Protein AF-A0A6L6CPE2-F1 (afdb_monomer_lite)

Radius of gyration: 11.3 Å; chains: 1; bounding box: 26×19×30 Å

Sequence (68 aa):
MPSFWSDQYDMHILAFGMTYLADRSELVAGELSGECVLEYFRDDKLVGVCGIGMRPTIQSYRTKFSLA

pLDDT: mean 93.17, std 9.31, range [48.19, 98.38]

Secondary structure (DSSP, 8-state):
--EEEEEETTEEEEEEE-GGG-SEEEEEEE-TTSSEEEEEEETTEEEEEEEES-HHHHHGGGTTGGG-

Foldseek 3Di:
DDKDWDDDPPKTKIKDFDLVQAPDKDWPDDDPVAWTKIFGDDPPDGGMIMTIPPVVVRVVCVVVVVVD

Structure (mmCIF, N/CA/C/O backbone):
data_AF-A0A6L6CPE2-F1
#
_entry.id   AF-A0A6L6CPE2-F1
#
loop_
_atom_site.group_PDB
_atom_site.id
_atom_site.type_symbol
_atom_site.label_atom_id
_atom_site.label_alt_id
_atom_site.label_comp_id
_atom_site.label_asym_id
_atom_site.label_entity_id
_atom_site.label_seq_id
_atom_site.pdbx_PDB_ins_code
_atom_site.Cartn_x
_atom_site.Cartn_y
_atom_site.Cartn_z
_atom_site.occupancy
_atom_site.B_iso_or_equiv
_atom_site.auth_seq_id
_atom_site.auth_comp_id
_atom_site.auth_asym_id
_atom_site.auth_atom_id
_atom_site.pdbx_PDB_model_num
ATOM 1 N N . MET A 1 1 ? 6.625 -0.551 13.939 1.00 82.50 1 MET A N 1
ATOM 2 C CA . MET A 1 1 ? 5.881 -0.943 12.726 1.00 82.50 1 MET A CA 1
ATOM 3 C C . MET A 1 1 ? 6.663 -2.014 11.971 1.00 82.50 1 MET A C 1
ATOM 5 O O . MET A 1 1 ? 7.812 -1.743 11.634 1.00 82.50 1 MET A O 1
ATOM 9 N N . PRO A 1 2 ? 6.082 -3.200 11.725 1.00 92.31 2 PRO A N 1
ATOM 10 C CA . PRO A 1 2 ? 6.685 -4.234 10.885 1.00 92.31 2 PRO A CA 1
ATOM 11 C C . PRO A 1 2 ? 6.896 -3.752 9.448 1.00 92.31 2 PRO A C 1
ATOM 13 O O . PRO A 1 2 ? 6.138 -2.924 8.940 1.00 92.31 2 PRO A O 1
ATOM 16 N N . SER A 1 3 ? 7.936 -4.264 8.800 1.00 94.62 3 SER A N 1
ATOM 17 C CA . SER A 1 3 ? 8.255 -3.946 7.411 1.00 94.62 3 SER A CA 1
ATOM 18 C C . SER A 1 3 ? 8.695 -5.195 6.672 1.00 94.62 3 SER A C 1
ATOM 20 O O . SER A 1 3 ? 9.388 -6.036 7.243 1.00 94.62 3 SER A O 1
ATOM 22 N N . PHE A 1 4 ? 8.354 -5.259 5.394 1.00 94.88 4 PHE A N 1
ATOM 23 C CA . PHE A 1 4 ? 8.767 -6.308 4.476 1.00 94.88 4 PHE A CA 1
ATOM 24 C C . PHE A 1 4 ? 9.342 -5.675 3.213 1.00 94.88 4 PHE A C 1
ATOM 26 O O . PHE A 1 4 ? 8.883 -4.621 2.776 1.00 94.88 4 PHE A O 1
ATOM 33 N N . TRP A 1 5 ? 10.342 -6.316 2.624 1.00 97.12 5 TRP A N 1
ATOM 34 C CA . TRP A 1 5 ? 10.834 -5.959 1.304 1.00 97.12 5 TRP A CA 1
ATOM 35 C C . TRP A 1 5 ? 11.188 -7.224 0.535 1.00 97.12 5 TRP A C 1
ATOM 37 O O . TRP A 1 5 ? 11.518 -8.255 1.125 1.00 97.12 5 TRP A O 1
ATOM 47 N N . SER A 1 6 ? 11.106 -7.135 -0.784 1.00 97.44 6 SER A N 1
ATOM 48 C CA . SER A 1 6 ? 11.528 -8.193 -1.688 1.00 97.44 6 SER A CA 1
ATOM 49 C C . SER A 1 6 ? 11.899 -7.572 -3.021 1.00 97.44 6 SER A C 1
ATOM 51 O O . SER A 1 6 ? 11.176 -6.722 -3.532 1.00 97.44 6 SER A O 1
ATOM 53 N N . ASP A 1 7 ? 13.022 -8.003 -3.576 1.00 97.44 7 ASP A N 1
ATOM 54 C CA . ASP A 1 7 ? 13.356 -7.737 -4.967 1.00 97.44 7 ASP A CA 1
ATOM 55 C C . ASP A 1 7 ? 13.115 -9.029 -5.755 1.00 97.44 7 ASP A C 1
ATOM 57 O O . ASP A 1 7 ? 13.622 -10.093 -5.385 1.00 97.44 7 ASP A O 1
ATOM 61 N N . GLN A 1 8 ? 12.286 -8.953 -6.796 1.00 95.56 8 GLN A N 1
ATOM 62 C CA . GLN A 1 8 ? 11.915 -10.088 -7.645 1.00 95.56 8 GLN A CA 1
ATOM 63 C C . GLN A 1 8 ? 11.996 -9.663 -9.103 1.00 95.56 8 GLN A C 1
ATOM 65 O O . GLN A 1 8 ? 11.181 -8.862 -9.554 1.00 95.56 8 GLN A O 1
ATOM 70 N N . TYR A 1 9 ? 12.955 -10.213 -9.850 1.00 94.94 9 TYR A N 1
ATOM 71 C CA . TYR A 1 9 ? 13.279 -9.712 -11.190 1.00 94.94 9 TYR A CA 1
ATOM 72 C C . TYR A 1 9 ? 13.506 -8.187 -11.144 1.00 94.94 9 TYR A C 1
ATOM 74 O O . TYR A 1 9 ? 14.226 -7.710 -10.266 1.00 94.94 9 TYR A O 1
ATOM 82 N N . ASP A 1 10 ? 12.856 -7.434 -12.031 1.00 92.88 10 ASP A N 1
ATOM 83 C CA . ASP A 1 10 ? 12.920 -5.970 -12.084 1.00 92.88 10 ASP A CA 1
ATOM 84 C C . ASP A 1 10 ? 11.946 -5.285 -11.101 1.00 92.88 10 ASP A C 1
ATOM 86 O O . ASP A 1 10 ? 11.834 -4.060 -11.075 1.00 92.88 10 ASP A O 1
ATOM 90 N N . MET A 1 11 ? 11.218 -6.053 -10.279 1.00 94.25 11 MET A N 1
ATOM 91 C CA . MET A 1 11 ? 10.267 -5.512 -9.310 1.00 94.25 11 MET A CA 1
ATOM 92 C C . MET A 1 11 ? 10.920 -5.254 -7.958 1.00 94.25 11 MET A C 1
ATOM 94 O O . MET A 1 11 ? 11.508 -6.141 -7.336 1.00 94.25 11 MET A O 1
ATOM 98 N N . HIS A 1 12 ? 10.701 -4.042 -7.458 1.00 96.56 12 HIS A N 1
ATOM 99 C CA . HIS A 1 12 ? 11.123 -3.599 -6.137 1.00 96.56 12 HIS A CA 1
ATOM 100 C C . HIS A 1 12 ? 9.917 -3.464 -5.212 1.00 96.56 12 HIS A C 1
ATOM 102 O O . HIS A 1 12 ? 9.157 -2.501 -5.330 1.00 96.56 12 HIS A O 1
ATOM 108 N N . ILE A 1 13 ? 9.753 -4.402 -4.282 1.00 97.50 13 ILE A N 1
ATOM 109 C CA . ILE A 1 13 ? 8.599 -4.473 -3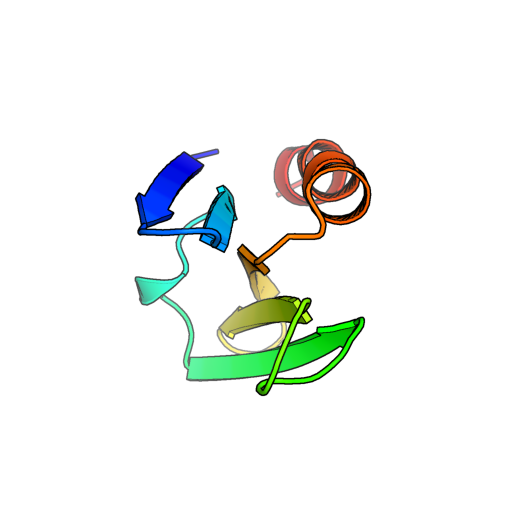.383 1.00 97.50 13 ILE A CA 1
ATOM 110 C C . ILE A 1 13 ? 8.999 -3.957 -2.001 1.00 97.50 13 ILE A C 1
ATOM 112 O O . ILE A 1 13 ? 9.973 -4.422 -1.404 1.00 97.50 13 ILE A O 1
ATOM 116 N N . LEU A 1 14 ? 8.228 -3.011 -1.470 1.00 97.25 14 LEU A N 1
ATOM 117 C CA . LEU A 1 14 ? 8.374 -2.497 -0.111 1.00 97.25 14 LEU A CA 1
ATOM 118 C C . LEU A 1 14 ? 7.000 -2.387 0.541 1.00 97.25 14 LEU A C 1
ATOM 120 O O . LEU A 1 14 ? 6.096 -1.763 -0.009 1.00 97.25 14 LEU A O 1
ATOM 124 N N . ALA A 1 15 ? 6.864 -2.949 1.737 1.00 96.88 15 ALA A N 1
ATOM 125 C CA . ALA A 1 15 ? 5.635 -2.910 2.505 1.00 96.88 15 ALA A CA 1
ATOM 126 C C . ALA A 1 15 ? 5.873 -2.516 3.964 1.00 96.88 15 ALA A C 1
ATOM 128 O O . ALA A 1 15 ? 6.912 -2.813 4.566 1.00 96.88 15 ALA A O 1
ATOM 129 N N . PHE A 1 16 ? 4.862 -1.878 4.540 1.00 96.44 16 PHE A N 1
ATOM 130 C CA . PHE A 1 16 ? 4.814 -1.467 5.933 1.00 96.44 16 PHE A CA 1
ATOM 131 C C . PHE A 1 16 ? 3.492 -1.889 6.577 1.00 96.44 16 PHE A C 1
ATOM 133 O O . PHE A 1 16 ? 2.458 -1.933 5.914 1.00 96.44 16 PHE A O 1
ATOM 140 N N . GLY A 1 17 ? 3.527 -2.167 7.880 1.00 94.88 17 GLY A N 1
ATOM 141 C CA . GLY A 1 17 ? 2.351 -2.568 8.651 1.00 94.88 17 GLY A CA 1
ATOM 142 C C . GLY A 1 17 ? 2.063 -4.071 8.584 1.00 94.88 17 GLY A C 1
ATOM 143 O O . GLY A 1 17 ? 2.961 -4.884 8.382 1.00 94.88 17 GLY A O 1
ATOM 144 N N . MET A 1 18 ? 0.805 -4.434 8.817 1.00 94.75 18 MET A N 1
ATOM 145 C CA . MET A 1 18 ? 0.306 -5.800 8.989 1.00 94.75 18 MET A CA 1
ATOM 146 C C . MET A 1 18 ? -0.736 -6.109 7.910 1.00 94.75 18 MET A C 1
ATOM 148 O O . MET A 1 18 ? -1.925 -6.238 8.196 1.00 94.75 18 MET A O 1
ATOM 152 N N . THR A 1 19 ? -0.296 -6.215 6.653 1.00 94.88 19 THR A N 1
ATOM 153 C CA . THR A 1 1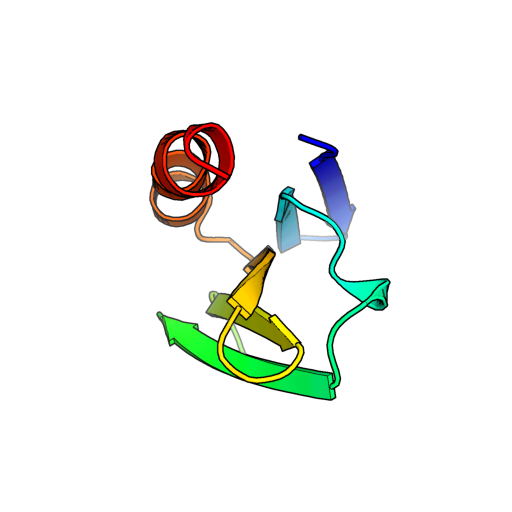9 ? -1.181 -6.397 5.483 1.00 94.88 19 THR A CA 1
ATOM 154 C C . THR A 1 19 ? -2.095 -7.621 5.590 1.00 94.88 19 THR A C 1
ATOM 156 O O . THR A 1 19 ? -3.211 -7.587 5.087 1.00 94.88 19 THR A O 1
ATOM 159 N N . TYR A 1 20 ? -1.678 -8.674 6.303 1.00 95.44 20 TYR A N 1
ATOM 160 C CA . TYR A 1 20 ? -2.486 -9.884 6.513 1.00 95.44 20 TYR A CA 1
ATOM 161 C C . TYR A 1 20 ? -3.752 -9.662 7.361 1.00 95.44 20 TYR A C 1
ATOM 163 O O . TYR A 1 20 ? -4.606 -10.542 7.410 1.00 95.44 20 TYR A O 1
ATOM 171 N N . LEU A 1 21 ? -3.867 -8.529 8.068 1.00 96.44 21 LEU A N 1
ATOM 172 C CA . LEU A 1 21 ? -5.057 -8.194 8.856 1.00 96.44 21 LEU A CA 1
ATOM 173 C C . LEU A 1 21 ? -6.200 -7.631 8.009 1.00 96.44 21 LEU A C 1
ATOM 175 O O . LEU A 1 21 ? -7.295 -7.467 8.542 1.00 96.44 21 LEU A O 1
ATOM 179 N N . ALA A 1 22 ? -5.929 -7.266 6.759 1.00 97.75 22 ALA A N 1
ATOM 180 C CA . ALA A 1 22 ? -6.854 -6.505 5.943 1.00 97.75 22 ALA A CA 1
ATOM 181 C C . ALA A 1 22 ? -8.028 -7.336 5.416 1.00 97.75 22 ALA A C 1
ATOM 183 O O . ALA A 1 22 ? -7.860 -8.490 5.023 1.00 97.75 22 ALA A O 1
ATOM 184 N N . ASP A 1 23 ? -9.199 -6.707 5.370 1.00 98.38 23 ASP A N 1
ATOM 185 C CA . ASP A 1 23 ? -10.407 -7.194 4.695 1.00 98.38 23 ASP A CA 1
ATOM 186 C C . ASP A 1 23 ? -10.647 -6.480 3.351 1.00 98.38 23 ASP A C 1
ATOM 188 O O . ASP A 1 23 ? -11.384 -6.990 2.504 1.00 98.38 23 ASP A O 1
ATOM 192 N N . ARG A 1 24 ? -9.981 -5.339 3.125 1.00 98.25 24 ARG A N 1
ATOM 193 C CA . ARG A 1 24 ? -10.048 -4.544 1.897 1.00 98.25 24 ARG A CA 1
ATOM 194 C C . ARG A 1 24 ? -8.666 -4.039 1.492 1.00 98.25 24 ARG A C 1
ATOM 196 O O . ARG A 1 24 ? -7.845 -3.673 2.330 1.00 98.25 24 ARG A O 1
ATOM 203 N N . SER A 1 25 ? -8.423 -3.975 0.187 1.00 98.00 25 SER A N 1
ATOM 204 C CA . SER A 1 25 ? -7.243 -3.328 -0.392 1.00 98.00 25 SER A CA 1
ATOM 205 C C . SER A 1 25 ? -7.652 -2.318 -1.453 1.00 98.00 25 SER A C 1
ATOM 207 O O . SER A 1 25 ? -8.555 -2.594 -2.243 1.00 98.00 25 SER A O 1
ATOM 209 N N . GLU A 1 26 ? -6.957 -1.189 -1.510 1.00 98.19 26 GLU A N 1
ATOM 210 C CA . GLU A 1 26 ? -7.233 -0.102 -2.447 1.00 98.19 26 GLU A CA 1
ATOM 211 C C . GLU A 1 26 ? -5.966 0.270 -3.212 1.00 98.19 26 GLU A C 1
ATOM 213 O O . GLU A 1 26 ? -4.917 0.504 -2.614 1.00 98.19 26 GLU A O 1
ATOM 218 N N . LEU A 1 27 ? -6.063 0.337 -4.540 1.00 98.25 27 LEU A N 1
ATOM 219 C CA . LEU A 1 27 ? -5.015 0.896 -5.389 1.00 98.25 27 LEU A CA 1
ATOM 220 C C . LEU A 1 27 ? -5.071 2.424 -5.283 1.00 98.25 27 LEU A C 1
ATOM 222 O O . LEU A 1 27 ? -6.027 3.038 -5.750 1.00 98.25 27 LEU A O 1
ATOM 226 N N . VAL A 1 28 ? -4.049 3.033 -4.684 1.00 97.44 28 VAL A N 1
ATOM 227 C CA . VAL A 1 28 ? -4.023 4.483 -4.407 1.00 97.44 28 VAL A CA 1
ATOM 228 C C . VAL A 1 28 ? -3.029 5.252 -5.276 1.00 97.44 28 VAL A C 1
ATOM 230 O O . VAL A 1 28 ? -3.083 6.478 -5.341 1.00 97.44 28 VAL A O 1
ATOM 233 N N . ALA A 1 29 ? -2.119 4.549 -5.952 1.00 97.62 29 ALA A N 1
ATOM 234 C CA . ALA A 1 29 ? -1.221 5.131 -6.941 1.00 97.62 29 ALA A CA 1
ATOM 235 C C . ALA A 1 29 ? -0.829 4.092 -7.996 1.00 97.62 29 ALA A C 1
ATOM 237 O O . ALA A 1 29 ? -0.616 2.926 -7.659 1.00 97.62 29 ALA A O 1
ATOM 238 N N . GLY A 1 30 ? -0.677 4.541 -9.243 1.00 97.00 30 GLY A N 1
ATOM 239 C CA . GLY A 1 30 ? -0.206 3.714 -10.354 1.00 97.00 30 GLY A CA 1
ATOM 240 C C . GLY A 1 30 ? -1.249 2.727 -10.885 1.00 97.00 30 GLY A C 1
ATOM 241 O O . GLY A 1 30 ? -2.447 3.011 -10.857 1.00 97.00 30 GLY A O 1
ATOM 242 N N . GLU A 1 31 ? -0.785 1.580 -11.382 1.00 97.19 31 GLU A N 1
ATOM 243 C CA . GLU A 1 31 ? -1.608 0.536 -12.009 1.00 97.19 31 GLU A CA 1
ATOM 244 C C . GLU A 1 31 ? -1.074 -0.876 -11.721 1.00 97.19 31 GLU A C 1
ATOM 246 O O . GLU A 1 31 ? 0.126 -1.077 -11.564 1.00 97.19 31 GLU A O 1
ATOM 251 N N . LEU A 1 32 ? -1.955 -1.883 -11.682 1.00 94.38 32 LEU A N 1
ATOM 252 C CA . LEU A 1 32 ? -1.575 -3.260 -11.317 1.00 94.38 32 LEU A CA 1
ATOM 253 C C . LEU A 1 32 ? -0.639 -3.945 -12.328 1.00 94.38 32 LEU A C 1
ATOM 255 O O . LEU A 1 32 ? 0.008 -4.930 -11.984 1.00 94.38 32 LEU A O 1
ATOM 259 N N . SER A 1 33 ? -0.586 -3.455 -13.568 1.00 94.81 33 SER A N 1
ATOM 260 C CA . SER A 1 33 ? 0.314 -3.941 -14.621 1.00 94.81 33 SER A CA 1
ATOM 261 C C . SER A 1 33 ? 1.740 -3.397 -14.520 1.00 94.81 33 SER A C 1
ATOM 263 O O . SER A 1 33 ? 2.590 -3.811 -15.307 1.00 94.81 33 SER A O 1
ATOM 265 N N . GLY A 1 34 ? 2.018 -2.490 -13.583 1.00 94.56 34 GLY A N 1
ATOM 266 C CA . GLY A 1 34 ? 3.311 -1.828 -13.473 1.00 94.56 34 GLY A CA 1
ATOM 267 C C . GLY A 1 34 ? 3.622 -1.378 -12.053 1.00 94.56 34 GLY A C 1
ATOM 268 O O . GLY A 1 34 ? 3.478 -2.130 -11.089 1.00 94.56 34 GLY A O 1
ATOM 269 N N . GLU A 1 35 ? 4.102 -0.144 -11.930 1.00 97.31 35 GLU A N 1
ATOM 270 C CA . GLU A 1 35 ? 4.372 0.451 -10.628 1.00 97.31 35 GLU A CA 1
ATOM 271 C C . GLU A 1 35 ? 3.063 0.830 -9.939 1.00 97.31 35 GLU A C 1
ATOM 273 O O . GLU A 1 35 ? 2.189 1.463 -10.538 1.00 97.31 35 GLU A O 1
ATOM 278 N N . CYS A 1 36 ? 2.930 0.460 -8.667 1.00 97.81 36 CYS A N 1
ATOM 279 C CA . CYS A 1 36 ? 1.714 0.726 -7.917 1.00 97.81 36 CYS A CA 1
ATOM 280 C C . CYS A 1 36 ? 1.935 0.855 -6.413 1.00 97.81 36 CYS A C 1
ATOM 282 O O . CYS A 1 36 ? 2.939 0.396 -5.862 1.00 97.81 36 CYS A O 1
ATOM 284 N N . VAL A 1 37 ? 0.932 1.416 -5.736 1.00 98.06 37 VAL A N 1
ATOM 285 C CA . VAL A 1 37 ? 0.782 1.383 -4.279 1.00 98.06 37 VAL A CA 1
ATOM 286 C C . VAL A 1 37 ? -0.610 0.882 -3.925 1.00 98.06 37 VAL A C 1
ATOM 288 O O . VAL A 1 37 ? -1.606 1.454 -4.370 1.00 98.06 37 VAL A O 1
ATOM 291 N N . LEU A 1 38 ? -0.665 -0.151 -3.085 1.00 98.12 38 LEU A N 1
ATOM 292 C CA . LEU A 1 38 ? -1.886 -0.610 -2.441 1.00 98.12 38 LEU A CA 1
ATOM 293 C C . LEU A 1 38 ? -1.882 -0.251 -0.958 1.00 98.12 38 LEU A C 1
ATOM 295 O O . LEU A 1 38 ? -0.942 -0.580 -0.230 1.00 98.12 38 LEU A O 1
ATOM 299 N N . GLU A 1 39 ? -2.961 0.376 -0.511 1.00 97.75 39 GLU A N 1
ATOM 300 C CA . GLU A 1 39 ? -3.307 0.494 0.901 1.00 97.75 39 GLU A CA 1
ATOM 301 C C . GLU A 1 39 ? -4.164 -0.702 1.328 1.00 97.75 39 GLU A C 1
ATOM 303 O O . GLU A 1 39 ? -4.990 -1.201 0.566 1.00 97.75 39 GLU A O 1
ATOM 308 N N . TYR A 1 40 ? -3.949 -1.173 2.553 1.00 97.50 40 TYR A N 1
ATOM 309 C CA . TYR A 1 40 ? -4.630 -2.322 3.139 1.00 97.50 40 TYR A CA 1
ATOM 310 C C . TYR A 1 40 ? -5.392 -1.871 4.378 1.00 97.50 40 TYR A C 1
ATOM 312 O O . TYR A 1 40 ? -4.793 -1.333 5.316 1.00 97.50 40 TYR A O 1
ATOM 320 N N . PHE A 1 41 ? -6.696 -2.123 4.391 1.00 97.19 41 PHE A N 1
ATOM 321 C CA . PHE A 1 41 ? -7.622 -1.688 5.425 1.00 97.19 41 PHE A CA 1
ATOM 322 C C . PHE A 1 41 ? -8.252 -2.871 6.148 1.00 97.19 41 PHE A C 1
ATOM 324 O O . PHE A 1 41 ? -8.494 -3.920 5.555 1.00 97.19 41 PHE A O 1
ATOM 331 N N . ARG A 1 42 ? -8.515 -2.674 7.438 1.00 97.12 42 ARG A N 1
ATOM 332 C CA . ARG A 1 42 ? -9.447 -3.483 8.218 1.00 97.12 42 ARG A CA 1
ATOM 333 C C . ARG A 1 42 ? -10.502 -2.545 8.776 1.00 97.12 42 ARG A C 1
ATOM 335 O O . ARG A 1 42 ? -10.144 -1.621 9.514 1.00 97.12 42 ARG A O 1
ATOM 342 N N . ASP A 1 43 ? -11.759 -2.759 8.414 1.00 96.19 43 ASP A N 1
ATOM 343 C CA . ASP A 1 43 ? -12.807 -1.749 8.575 1.00 96.19 43 ASP A CA 1
ATOM 344 C C . ASP A 1 43 ? -12.345 -0.396 7.968 1.00 96.19 43 ASP A C 1
ATOM 346 O O . ASP A 1 43 ? -11.905 -0.336 6.819 1.00 96.19 43 ASP A O 1
ATOM 350 N N . ASP A 1 44 ? -12.369 0.691 8.745 1.00 94.69 44 ASP A N 1
ATOM 351 C CA . ASP A 1 44 ? -11.903 2.023 8.325 1.00 94.69 44 ASP A CA 1
ATOM 352 C C . ASP A 1 44 ? -10.439 2.315 8.707 1.00 94.69 44 ASP A C 1
ATOM 354 O O . ASP A 1 44 ? -9.958 3.443 8.571 1.00 94.69 44 ASP A O 1
ATOM 358 N N . LYS A 1 45 ? -9.703 1.322 9.224 1.00 94.38 45 LYS A N 1
ATOM 359 C CA . LYS A 1 45 ? -8.327 1.511 9.705 1.00 94.38 45 LYS A CA 1
ATOM 360 C C . LYS A 1 45 ? -7.312 1.033 8.680 1.00 94.38 45 LYS A C 1
ATOM 362 O O . LYS A 1 45 ? -7.309 -0.136 8.301 1.00 94.38 45 LYS A O 1
ATOM 367 N N . LEU A 1 46 ? -6.382 1.913 8.314 1.00 95.06 46 LEU A N 1
ATOM 368 C CA . LEU A 1 46 ? -5.208 1.550 7.526 1.00 95.06 46 LEU A CA 1
ATOM 369 C C . LEU A 1 46 ? -4.293 0.642 8.364 1.00 95.06 46 LEU A C 1
ATOM 371 O O . LEU A 1 46 ? -3.696 1.084 9.346 1.00 95.06 46 LEU A O 1
ATOM 375 N N . VAL A 1 47 ? -4.177 -0.627 7.977 1.00 95.75 47 VAL A N 1
ATOM 376 C CA . VAL A 1 47 ? -3.363 -1.633 8.680 1.00 95.75 47 VAL A CA 1
ATOM 377 C C . VAL A 1 47 ? -2.064 -1.958 7.957 1.00 95.75 47 VAL A C 1
ATOM 379 O O . VAL A 1 47 ? -1.137 -2.469 8.584 1.00 95.75 47 VAL A O 1
ATOM 382 N N . GLY A 1 48 ? -1.950 -1.638 6.668 1.00 96.25 48 GLY A N 1
ATOM 383 C CA . GLY A 1 48 ? -0.717 -1.835 5.916 1.00 96.25 48 GLY A CA 1
ATOM 384 C C . GLY A 1 48 ? -0.685 -1.090 4.588 1.00 96.25 48 GLY A C 1
ATOM 385 O O . GLY A 1 48 ? -1.685 -0.552 4.127 1.00 96.25 48 GLY A O 1
ATOM 386 N N . VAL A 1 49 ? 0.490 -1.054 3.975 1.00 97.44 49 VAL A N 1
ATOM 387 C CA . VAL A 1 49 ? 0.707 -0.530 2.624 1.00 97.44 49 VAL A CA 1
ATOM 388 C C . VAL A 1 49 ? 1.765 -1.389 1.938 1.00 97.44 49 VAL A C 1
ATOM 390 O O . VAL A 1 49 ? 2.716 -1.820 2.590 1.00 97.44 49 VAL A O 1
ATOM 393 N N . CYS A 1 50 ? 1.615 -1.637 0.641 1.00 97.56 50 CYS A N 1
ATOM 394 C CA . CYS A 1 50 ? 2.614 -2.298 -0.195 1.00 97.56 50 CYS A CA 1
ATOM 395 C C . CYS A 1 50 ? 2.798 -1.490 -1.474 1.00 97.56 50 CYS A C 1
ATOM 397 O O . CYS A 1 50 ? 1.814 -1.079 -2.086 1.00 97.56 50 CYS A O 1
ATOM 399 N N . GLY A 1 51 ? 4.039 -1.268 -1.889 1.00 97.50 51 GLY A N 1
ATOM 400 C CA . GLY A 1 51 ? 4.331 -0.663 -3.179 1.00 97.50 51 GLY A CA 1
ATOM 401 C C . GLY A 1 51 ? 5.321 -1.473 -3.981 1.00 97.50 51 GLY A C 1
ATOM 402 O O . GLY A 1 51 ? 6.230 -2.094 -3.427 1.00 97.50 51 GLY A O 1
ATOM 403 N N . ILE A 1 52 ? 5.128 -1.413 -5.293 1.00 97.88 52 ILE A N 1
ATOM 404 C CA . ILE A 1 52 ? 5.956 -2.036 -6.318 1.00 97.88 52 ILE A CA 1
ATOM 405 C C . ILE A 1 52 ? 6.531 -0.897 -7.163 1.00 97.88 52 ILE A C 1
ATOM 407 O O . ILE A 1 52 ? 5.775 -0.087 -7.692 1.00 97.88 52 ILE A O 1
ATOM 411 N N . GLY A 1 53 ? 7.858 -0.761 -7.213 1.00 96.81 53 GLY A N 1
ATOM 412 C CA . GLY A 1 53 ? 8.566 0.301 -7.95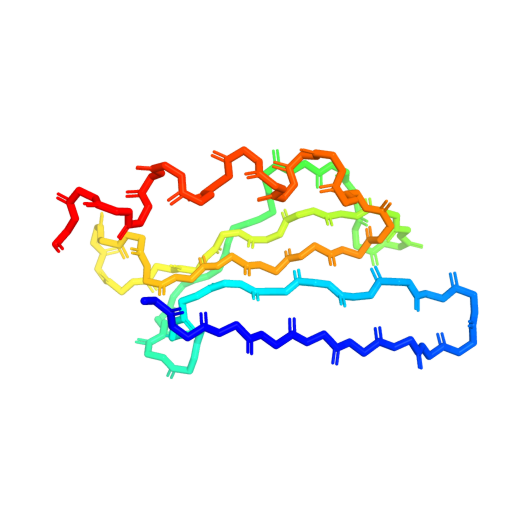4 1.00 96.81 53 GLY A CA 1
ATOM 413 C C . GLY A 1 53 ? 8.499 1.700 -7.316 1.00 96.81 53 GLY A C 1
ATOM 414 O O . GLY A 1 53 ? 9.451 2.469 -7.384 1.00 96.81 53 GLY A O 1
ATOM 415 N N . MET A 1 54 ? 7.452 2.013 -6.549 1.00 96.25 54 MET A N 1
ATOM 416 C CA . MET A 1 54 ? 7.196 3.360 -6.013 1.00 96.25 54 MET A CA 1
ATOM 417 C C . MET A 1 54 ? 7.811 3.624 -4.623 1.00 96.25 54 MET A C 1
ATOM 419 O O . MET A 1 54 ? 7.143 4.139 -3.718 1.00 96.25 54 MET A O 1
ATOM 423 N N . ARG A 1 55 ? 9.093 3.282 -4.411 1.00 92.12 55 ARG A N 1
ATOM 424 C CA . ARG A 1 55 ? 9.756 3.426 -3.090 1.00 92.12 55 ARG A CA 1
ATOM 425 C C . ARG A 1 55 ? 9.608 4.825 -2.456 1.00 92.12 55 ARG A C 1
ATOM 427 O O . ARG A 1 55 ? 9.303 4.863 -1.262 1.00 92.12 55 ARG A O 1
ATOM 434 N N . PRO A 1 56 ? 9.786 5.960 -3.168 1.00 91.44 56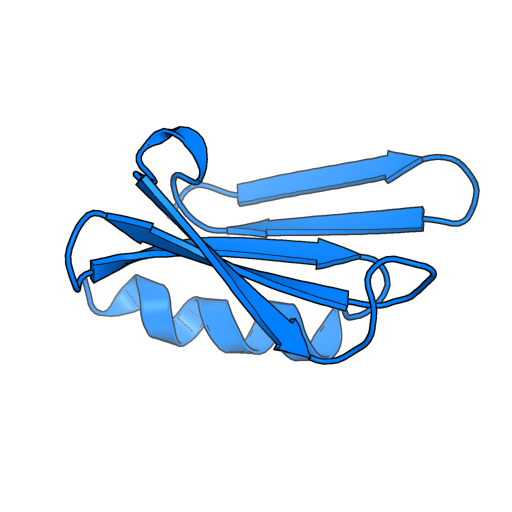 PRO A N 1
ATOM 435 C CA . PRO A 1 56 ? 9.625 7.289 -2.567 1.00 91.44 56 PRO A CA 1
ATOM 436 C C . PRO A 1 56 ? 8.223 7.516 -1.986 1.00 91.44 56 PRO A C 1
ATOM 438 O O . PRO A 1 56 ? 8.093 8.000 -0.862 1.00 91.44 56 PRO A O 1
ATOM 441 N N . THR A 1 57 ? 7.184 7.088 -2.709 1.00 93.62 57 THR A N 1
ATOM 442 C CA . THR A 1 57 ? 5.788 7.172 -2.261 1.00 93.62 57 THR A CA 1
ATOM 443 C C . THR A 1 57 ? 5.572 6.346 -0.999 1.00 93.62 57 THR A C 1
ATOM 445 O O . THR A 1 57 ? 5.051 6.859 -0.008 1.00 93.62 57 THR A O 1
ATOM 448 N N . ILE A 1 58 ? 6.045 5.096 -0.982 1.00 93.44 58 ILE A N 1
ATOM 449 C CA . ILE A 1 58 ? 5.906 4.203 0.178 1.00 93.44 58 ILE A CA 1
ATOM 450 C C . ILE A 1 58 ? 6.646 4.732 1.405 1.00 93.44 58 ILE A C 1
ATOM 452 O O . ILE A 1 58 ? 6.133 4.643 2.518 1.00 93.44 58 ILE A O 1
ATOM 456 N N . GLN A 1 59 ? 7.825 5.332 1.240 1.00 92.81 59 GLN A N 1
ATOM 457 C CA . GLN A 1 59 ? 8.593 5.866 2.370 1.00 92.81 59 GLN A CA 1
ATOM 458 C C . GLN A 1 59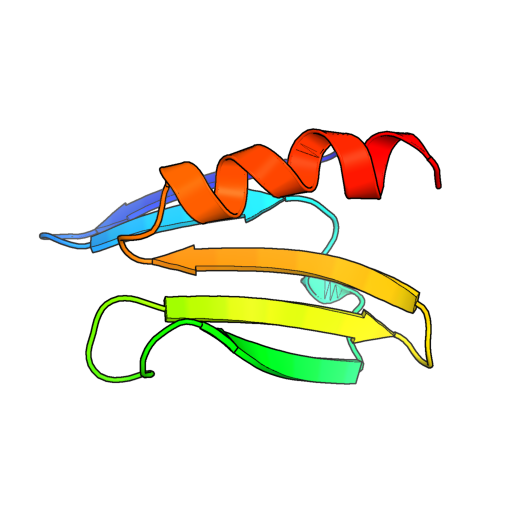 ? 7.833 6.957 3.143 1.00 92.81 59 GLN A C 1
ATOM 460 O O . GLN A 1 59 ? 8.009 7.059 4.359 1.00 92.81 59 GLN A O 1
ATOM 465 N N . SER A 1 60 ? 6.933 7.701 2.485 1.00 91.25 60 SER A N 1
ATOM 466 C CA . SER A 1 60 ? 6.073 8.694 3.147 1.00 91.25 60 SER A CA 1
ATOM 467 C C . SER A 1 60 ? 5.096 8.080 4.164 1.00 91.25 60 SER A C 1
ATOM 469 O O . SER A 1 60 ? 4.681 8.756 5.100 1.00 91.25 60 SER A O 1
ATOM 471 N N . TYR A 1 61 ? 4.779 6.784 4.053 1.00 92.56 61 TYR A N 1
ATOM 472 C CA . TYR A 1 61 ? 3.862 6.096 4.969 1.00 92.56 61 TYR A CA 1
ATOM 473 C C . TYR A 1 61 ? 4.461 5.805 6.341 1.00 92.56 61 TYR A C 1
ATOM 475 O O . TYR A 1 61 ? 3.712 5.543 7.282 1.00 92.56 61 TYR A O 1
ATOM 483 N N . ARG A 1 62 ? 5.790 5.883 6.501 1.00 87.56 62 ARG A N 1
ATOM 484 C CA . ARG A 1 62 ? 6.437 5.664 7.805 1.00 87.56 62 ARG A CA 1
ATOM 485 C C . ARG A 1 62 ? 5.854 6.557 8.903 1.00 87.56 62 ARG A C 1
ATOM 487 O O . ARG A 1 62 ? 5.733 6.098 10.033 1.00 87.56 62 ARG A O 1
ATOM 494 N N . THR A 1 63 ? 5.469 7.790 8.567 1.00 84.50 63 THR A N 1
ATOM 495 C CA . THR A 1 63 ? 4.860 8.742 9.510 1.00 84.50 63 THR A CA 1
ATOM 496 C C . THR A 1 63 ? 3.375 8.468 9.764 1.00 84.50 63 THR A C 1
ATOM 498 O O . THR A 1 63 ? 2.877 8.750 10.851 1.00 84.50 63 THR A O 1
ATOM 501 N N . LYS A 1 64 ? 2.659 7.875 8.799 1.00 82.00 64 LYS A N 1
ATOM 502 C CA . LYS A 1 64 ? 1.234 7.526 8.944 1.00 82.00 64 LYS A CA 1
ATOM 503 C C . LYS A 1 64 ? 1.021 6.400 9.956 1.00 82.00 64 LYS A C 1
ATOM 505 O O . LYS A 1 64 ? 0.081 6.440 10.737 1.00 82.00 64 LYS A O 1
ATOM 510 N N . PHE A 1 65 ? 1.924 5.425 9.982 1.00 78.06 65 PHE A N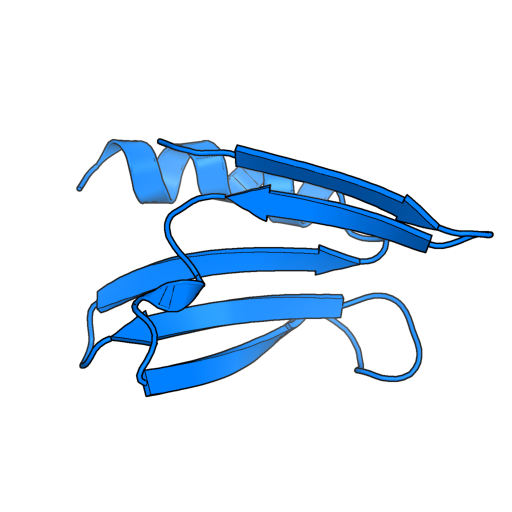 1
ATOM 511 C CA . PHE A 1 65 ? 1.865 4.301 10.920 1.00 78.06 65 PHE A CA 1
ATOM 512 C C . PHE A 1 65 ? 2.579 4.555 12.254 1.00 78.06 65 PHE A C 1
ATOM 514 O O . PHE A 1 65 ? 2.492 3.724 13.153 1.00 78.06 65 PHE A O 1
ATOM 521 N N . SER A 1 66 ? 3.309 5.666 12.404 1.00 62.38 66 SER A N 1
ATOM 522 C CA . SER A 1 66 ? 3.913 6.041 13.691 1.00 62.38 66 SER A CA 1
ATOM 523 C C . SER A 1 66 ? 2.929 6.710 14.658 1.00 62.38 66 SER A C 1
ATOM 525 O O . SER A 1 66 ? 3.309 6.998 15.786 1.00 62.38 66 SER A O 1
ATOM 527 N N . LEU A 1 67 ? 1.697 6.984 14.215 1.00 52.44 67 LEU A N 1
ATOM 528 C CA . LEU A 1 67 ? 0.655 7.688 14.975 1.00 52.44 67 LEU A CA 1
ATOM 529 C C . LEU A 1 67 ? -0.521 6.782 15.395 1.00 52.44 67 LEU A C 1
ATOM 531 O O . LEU A 1 67 ? -1.547 7.298 15.834 1.00 52.44 67 LEU A O 1
ATOM 535 N N . ALA A 1 68 ? -0.381 5.460 15.252 1.00 48.19 68 ALA A N 1
ATOM 536 C CA . ALA A 1 68 ? -1.388 4.464 15.626 1.00 48.19 68 ALA A CA 1
ATOM 537 C C . ALA A 1 68 ? -1.036 3.747 16.935 1.00 48.19 68 ALA A C 1
ATOM 539 O O . ALA A 1 68 ? 0.168 3.463 17.143 1.00 48.19 68 ALA A O 1
#